Protein AF-A0A4Z0W6U5-F1 (afdb_monomer_lite)

Organism: NCBI:txid2759953

pLDDT: mean 70.27, std 16.31, range [37.66, 90.69]

Foldseek 3Di:
DVLVVLLVVLVVLLVVLVVQLVVLVVLLVVVPDDDDPPPDPPDDDDDDDDDDPPPPPSQPNVNSVVSNVVSVVSNVVSVVSNVVSVVVVVVVVVVVD

Structure (mmCIF, N/CA/C/O backbone):
dat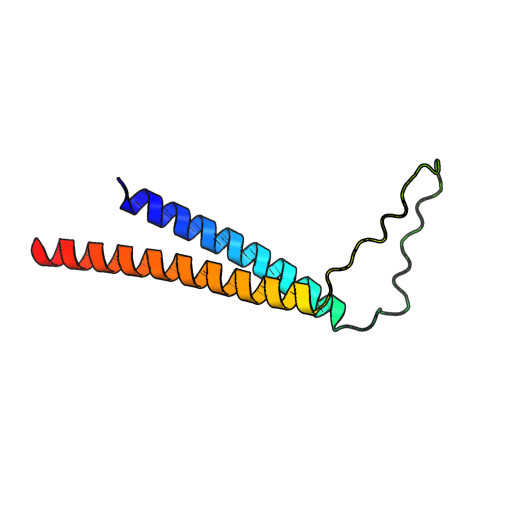a_AF-A0A4Z0W6U5-F1
#
_entry.id   AF-A0A4Z0W6U5-F1
#
loop_
_atom_site.group_PDB
_atom_site.id
_atom_site.type_symbol
_atom_site.label_atom_id
_atom_site.label_alt_id
_atom_site.label_comp_id
_atom_site.label_asym_id
_atom_site.label_entity_id
_atom_site.label_seq_id
_atom_site.pdbx_PDB_ins_code
_atom_site.Cartn_x
_atom_site.Cartn_y
_atom_site.Cartn_z
_atom_site.occupancy
_atom_site.B_iso_or_equiv
_atom_site.auth_seq_id
_atom_site.auth_comp_id
_atom_site.auth_asym_id
_atom_site.auth_atom_id
_atom_site.pdbx_PDB_model_num
ATOM 1 N N . MET A 1 1 ? 20.996 10.140 -10.023 1.00 52.47 1 MET A N 1
ATOM 2 C CA . MET A 1 1 ? 20.563 10.580 -8.675 1.00 52.47 1 MET A CA 1
ATOM 3 C C . MET A 1 1 ? 19.050 10.473 -8.419 1.00 52.47 1 MET A C 1
ATOM 5 O O . MET A 1 1 ? 18.683 10.408 -7.257 1.00 52.47 1 MET A O 1
ATOM 9 N N . ALA A 1 2 ? 18.165 10.401 -9.427 1.00 61.22 2 ALA A N 1
ATOM 10 C CA . ALA A 1 2 ? 16.708 10.331 -9.196 1.00 61.22 2 ALA A CA 1
ATOM 11 C C . ALA A 1 2 ? 16.188 8.960 -8.694 1.00 61.22 2 ALA A C 1
ATOM 13 O O . ALA A 1 2 ? 15.303 8.912 -7.847 1.00 61.22 2 ALA A O 1
ATOM 14 N N . ILE A 1 3 ? 16.770 7.845 -9.156 1.00 62.25 3 ILE A N 1
ATOM 15 C CA . ILE A 1 3 ? 16.293 6.480 -8.841 1.00 62.25 3 ILE A CA 1
ATOM 16 C C . ILE A 1 3 ? 16.516 6.122 -7.361 1.00 62.25 3 ILE A C 1
ATOM 18 O O . ILE A 1 3 ? 15.619 5.609 -6.700 1.00 62.25 3 ILE A O 1
ATOM 22 N N . THR A 1 4 ? 17.681 6.464 -6.802 1.00 70.12 4 THR A N 1
ATOM 23 C CA . THR A 1 4 ? 17.995 6.248 -5.376 1.00 70.12 4 THR A CA 1
ATOM 24 C C . THR A 1 4 ? 17.064 7.042 -4.454 1.00 70.12 4 THR A C 1
ATOM 26 O O . THR A 1 4 ? 16.680 6.560 -3.392 1.00 70.12 4 THR A O 1
ATOM 29 N N . SER A 1 5 ? 16.663 8.246 -4.876 1.00 72.62 5 SER A N 1
ATOM 30 C CA . SER A 1 5 ? 15.686 9.075 -4.165 1.00 72.62 5 SER A CA 1
ATOM 31 C C . SER A 1 5 ? 14.284 8.458 -4.215 1.00 72.62 5 SER A C 1
ATOM 33 O O . SER A 1 5 ? 13.656 8.328 -3.166 1.00 72.62 5 SER A O 1
ATOM 35 N N . ALA A 1 6 ? 13.822 8.011 -5.387 1.00 70.25 6 ALA A N 1
ATOM 36 C CA . ALA A 1 6 ? 12.516 7.370 -5.549 1.00 70.25 6 ALA A CA 1
ATOM 37 C C . ALA A 1 6 ? 12.400 6.054 -4.761 1.00 70.25 6 ALA A C 1
ATOM 39 O O . ALA A 1 6 ? 11.370 5.798 -4.143 1.00 70.25 6 ALA A O 1
ATOM 40 N N . LEU A 1 7 ? 13.471 5.255 -4.711 1.00 77.12 7 LEU A N 1
ATOM 41 C CA . LEU A 1 7 ? 13.520 4.023 -3.922 1.00 77.12 7 LEU A CA 1
ATOM 42 C C . LEU A 1 7 ? 13.409 4.307 -2.417 1.00 77.12 7 LEU A C 1
ATOM 44 O O . LEU A 1 7 ? 12.627 3.662 -1.724 1.00 77.12 7 LEU A O 1
ATOM 48 N N . ASN A 1 8 ? 14.147 5.300 -1.911 1.00 79.06 8 ASN A N 1
ATOM 49 C CA . ASN A 1 8 ? 14.100 5.670 -0.494 1.00 79.06 8 ASN A CA 1
ATOM 50 C C . ASN A 1 8 ? 12.719 6.229 -0.099 1.00 79.06 8 ASN A C 1
ATOM 52 O O . ASN A 1 8 ? 12.168 5.852 0.933 1.00 79.06 8 ASN A O 1
ATOM 56 N N . ILE A 1 9 ? 12.120 7.060 -0.959 1.00 79.88 9 ILE A N 1
ATOM 57 C CA . ILE A 1 9 ? 10.753 7.573 -0.781 1.00 79.88 9 ILE A CA 1
ATOM 58 C C . ILE A 1 9 ? 9.736 6.426 -0.811 1.00 79.88 9 ILE A C 1
ATOM 60 O O . ILE A 1 9 ? 8.843 6.386 0.032 1.00 79.88 9 ILE A O 1
ATOM 64 N N . GLY A 1 10 ? 9.895 5.463 -1.721 1.00 76.88 10 GLY A N 1
ATOM 65 C CA . GLY A 1 10 ? 9.031 4.288 -1.808 1.00 76.88 10 GLY A CA 1
ATOM 66 C C . GLY A 1 10 ? 9.079 3.434 -0.540 1.00 76.88 10 GLY A C 1
ATOM 67 O O . GLY A 1 10 ? 8.034 3.086 0.006 1.00 76.88 10 GLY A O 1
ATOM 68 N N . VAL A 1 11 ? 10.276 3.153 -0.015 1.00 84.50 11 VAL A N 1
ATOM 69 C CA . VAL A 1 11 ? 10.447 2.383 1.231 1.00 84.50 11 VAL A CA 1
ATOM 70 C C . VAL A 1 11 ? 9.845 3.122 2.431 1.00 84.50 11 VAL A C 1
ATOM 72 O O . VAL A 1 11 ? 9.099 2.523 3.207 1.00 84.50 11 VAL A O 1
ATOM 75 N N . GLN A 1 12 ? 10.092 4.428 2.561 1.00 84.81 12 GLN A N 1
ATOM 76 C CA . GLN A 1 12 ? 9.503 5.258 3.622 1.00 84.81 12 GLN A CA 1
ATOM 77 C C . GLN A 1 12 ? 7.974 5.353 3.503 1.00 84.81 12 GLN A C 1
ATOM 79 O O . GLN A 1 12 ? 7.260 5.324 4.511 1.00 84.81 12 GLN A O 1
ATOM 84 N N . GLY A 1 13 ? 7.461 5.425 2.274 1.00 81.00 13 GLY A N 1
ATOM 85 C CA . GLY A 1 13 ? 6.034 5.421 1.971 1.00 81.00 13 GLY A CA 1
ATOM 86 C C . GLY A 1 13 ? 5.364 4.103 2.352 1.00 81.00 13 GLY A C 1
ATOM 87 O O . GLY A 1 13 ? 4.297 4.118 2.964 1.00 81.00 13 GLY A O 1
ATOM 88 N N . ILE A 1 14 ? 6.016 2.967 2.082 1.00 84.44 14 ILE A N 1
ATOM 89 C CA . ILE A 1 14 ? 5.538 1.639 2.491 1.00 84.44 14 ILE A CA 1
ATOM 90 C C . ILE A 1 14 ? 5.512 1.522 4.017 1.00 84.44 14 ILE A C 1
ATOM 92 O O . ILE A 1 14 ? 4.487 1.138 4.573 1.00 84.44 14 ILE A O 1
ATOM 96 N N . GLN A 1 15 ? 6.589 1.907 4.709 1.00 85.94 15 GLN A N 1
ATOM 97 C CA . GLN A 1 15 ? 6.643 1.875 6.178 1.00 85.94 15 GLN A CA 1
ATOM 98 C C . GLN A 1 15 ? 5.547 2.740 6.812 1.00 85.94 15 GLN A C 1
ATOM 100 O O . GLN A 1 15 ? 4.825 2.294 7.703 1.00 85.94 15 GLN A O 1
ATOM 105 N N . SER A 1 16 ? 5.368 3.958 6.300 1.00 82.81 16 SER A N 1
ATOM 106 C CA . SER A 1 16 ? 4.321 4.872 6.761 1.00 82.81 16 SER A CA 1
ATOM 107 C C . SER A 1 16 ? 2.917 4.329 6.478 1.00 82.81 16 SER A C 1
ATOM 109 O O . SER A 1 16 ? 2.034 4.425 7.331 1.00 82.81 16 SER A O 1
ATOM 111 N N . GLY A 1 17 ? 2.707 3.731 5.302 1.00 78.00 17 GLY A N 1
ATOM 112 C CA . GLY A 1 17 ? 1.446 3.101 4.918 1.00 78.00 17 GLY A CA 1
ATOM 113 C C . GLY A 1 17 ? 1.094 1.902 5.795 1.00 78.00 17 GLY A C 1
ATOM 114 O O . GLY A 1 17 ? -0.046 1.797 6.237 1.00 78.00 17 GLY A O 1
ATOM 115 N N . MET A 1 18 ? 2.070 1.051 6.127 1.00 83.62 18 MET A N 1
ATOM 116 C CA . MET A 1 18 ? 1.873 -0.079 7.043 1.00 83.62 18 MET A CA 1
ATOM 117 C C . MET A 1 18 ? 1.476 0.385 8.449 1.00 83.62 18 MET A C 1
ATOM 119 O O . MET A 1 18 ? 0.530 -0.151 9.022 1.00 83.62 18 MET A O 1
ATOM 123 N N . ASN A 1 19 ? 2.124 1.427 8.978 1.00 84.69 19 ASN A N 1
ATOM 124 C CA . ASN A 1 19 ? 1.773 1.984 10.289 1.00 84.69 19 ASN A CA 1
ATOM 125 C C . ASN A 1 19 ? 0.336 2.530 10.319 1.00 84.69 19 ASN A C 1
ATOM 127 O O . ASN A 1 19 ? -0.404 2.289 11.272 1.00 84.69 19 ASN A O 1
ATOM 131 N N . ARG A 1 20 ? -0.087 3.226 9.255 1.00 80.25 20 ARG A N 1
ATOM 132 C CA . ARG A 1 20 ? -1.466 3.727 9.118 1.00 80.25 20 ARG A CA 1
ATOM 133 C C . ARG A 1 20 ? -2.471 2.588 8.970 1.00 80.25 20 ARG A C 1
ATOM 135 O O . ARG A 1 20 ? -3.501 2.598 9.636 1.00 80.25 20 ARG A O 1
ATOM 142 N N . LEU A 1 21 ? -2.150 1.580 8.158 1.00 82.56 21 LEU A N 1
ATOM 143 C CA . LEU A 1 21 ? -2.976 0.387 7.976 1.00 82.56 21 LEU A CA 1
ATOM 144 C C . LEU A 1 21 ? -3.222 -0.330 9.311 1.00 82.56 21 LEU A C 1
ATOM 146 O O . LEU A 1 21 ? -4.353 -0.716 9.595 1.00 82.56 21 LEU A O 1
ATOM 150 N N . GLN A 1 22 ? -2.186 -0.464 10.142 1.00 81.25 22 GLN A N 1
ATOM 151 C CA . GLN A 1 22 ? -2.280 -1.084 11.464 1.00 81.25 22 GLN A CA 1
ATOM 152 C C . GLN A 1 22 ? -3.159 -0.271 12.429 1.00 81.25 22 GLN A C 1
ATOM 154 O O . GLN A 1 22 ? -3.947 -0.854 13.180 1.00 81.25 22 GLN A O 1
ATOM 159 N N . GLY A 1 23 ? -3.059 1.062 12.388 1.00 81.44 23 GLY A N 1
ATOM 160 C CA . GLY A 1 23 ? -3.931 1.964 13.145 1.00 81.44 23 GLY A CA 1
ATOM 161 C C . GLY A 1 23 ? -5.402 1.779 12.768 1.00 81.44 23 GLY A C 1
ATOM 162 O O . GLY A 1 23 ? -6.218 1.441 13.622 1.00 81.44 23 GLY A O 1
ATOM 163 N N . HIS A 1 24 ? -5.717 1.865 11.472 1.00 77.31 24 HIS A N 1
ATOM 164 C CA . HIS A 1 24 ? -7.083 1.693 10.970 1.00 77.31 24 HIS A CA 1
ATOM 165 C C . HIS A 1 24 ? -7.641 0.289 11.228 1.00 77.31 24 HIS A C 1
ATOM 167 O O . HIS A 1 24 ? -8.794 0.153 11.626 1.00 77.31 24 HIS A O 1
ATOM 173 N N . ALA A 1 25 ? -6.829 -0.762 11.079 1.00 75.06 25 ALA A N 1
ATOM 174 C CA . ALA A 1 25 ? -7.241 -2.127 11.403 1.00 75.06 25 ALA A CA 1
ATOM 175 C C . ALA A 1 25 ? -7.597 -2.286 12.891 1.00 75.06 25 ALA A C 1
ATOM 177 O O . ALA A 1 25 ? -8.580 -2.947 13.226 1.00 75.06 25 ALA A O 1
ATOM 178 N N . SER A 1 26 ? -6.830 -1.646 13.779 1.00 78.50 26 SER A N 1
ATOM 179 C CA . SER A 1 26 ? -7.091 -1.654 15.223 1.00 78.50 26 SER A CA 1
ATOM 180 C C . SER A 1 26 ? -8.363 -0.882 15.572 1.00 78.50 26 SER A C 1
ATOM 182 O O . SER A 1 26 ? -9.146 -1.336 16.406 1.00 78.50 26 SER A O 1
ATOM 184 N N . ASP A 1 27 ? -8.596 0.254 14.915 1.00 79.75 27 ASP A N 1
ATOM 185 C CA . ASP A 1 27 ? -9.813 1.046 15.086 1.00 79.75 27 ASP A CA 1
ATOM 186 C C . ASP A 1 27 ? -11.046 0.288 14.582 1.00 79.75 27 ASP A C 1
ATOM 188 O O . ASP A 1 27 ? -12.041 0.207 15.296 1.00 79.75 27 ASP A O 1
ATOM 192 N N . ILE A 1 28 ? -10.969 -0.352 13.409 1.00 74.69 28 ILE A N 1
ATOM 193 C CA . ILE A 1 28 ? -12.044 -1.200 12.868 1.00 74.69 28 ILE A CA 1
ATOM 194 C C . ILE A 1 28 ? -12.343 -2.360 13.821 1.00 74.69 28 ILE A C 1
ATOM 196 O O . ILE A 1 28 ? -13.506 -2.599 14.137 1.00 74.69 28 ILE A O 1
ATOM 200 N N . ALA A 1 29 ? -11.314 -3.053 14.324 1.00 76.88 29 ALA A N 1
ATOM 201 C CA . ALA A 1 29 ? -11.495 -4.151 15.270 1.00 76.88 29 ALA A CA 1
ATOM 202 C C . ALA A 1 29 ? -12.190 -3.680 16.558 1.00 76.88 29 ALA A C 1
ATOM 204 O O . ALA A 1 29 ? -13.143 -4.311 17.003 1.00 76.88 29 ALA A O 1
ATOM 205 N N . ARG A 1 30 ? -11.772 -2.535 17.114 1.00 74.12 30 ARG A N 1
ATOM 206 C CA . ARG A 1 30 ? -12.370 -1.938 18.323 1.00 74.12 30 ARG A CA 1
ATOM 207 C C . ARG A 1 30 ? -13.795 -1.432 18.116 1.00 74.12 30 ARG A C 1
ATOM 209 O O . ARG A 1 30 ? -14.561 -1.404 19.072 1.00 74.12 30 ARG A O 1
ATOM 216 N N . LEU A 1 31 ? -14.128 -0.985 16.907 1.00 70.94 31 LEU A N 1
ATOM 217 C CA . LEU A 1 31 ? -15.474 -0.539 16.542 1.00 70.94 31 LEU A CA 1
ATOM 218 C C . LEU A 1 31 ? -16.419 -1.718 16.261 1.00 70.94 31 LEU A C 1
ATOM 220 O O . LEU A 1 31 ? -17.625 -1.560 16.415 1.00 70.94 31 LEU A O 1
ATOM 224 N N . ASN A 1 32 ? -15.888 -2.880 15.864 1.00 66.56 32 ASN A N 1
ATOM 225 C CA . ASN A 1 32 ? -16.667 -4.094 15.593 1.00 66.56 32 ASN A CA 1
ATOM 226 C C . ASN A 1 32 ? -16.860 -4.980 16.842 1.00 66.56 32 ASN A C 1
ATOM 228 O O . ASN A 1 32 ? -17.793 -5.773 16.901 1.00 66.56 32 ASN A O 1
ATOM 232 N N . THR A 1 33 ? -16.011 -4.841 17.864 1.00 61.72 33 THR A N 1
ATOM 233 C CA . THR A 1 33 ? -16.242 -5.454 19.180 1.00 61.72 33 THR A CA 1
ATOM 234 C C . THR A 1 33 ? -17.187 -4.586 20.011 1.00 61.72 33 THR A C 1
ATOM 236 O O . THR A 1 33 ? -16.901 -3.403 20.206 1.00 61.72 33 THR A O 1
ATOM 239 N N . GLU A 1 34 ? -18.274 -5.157 20.542 1.00 52.59 34 GLU A N 1
ATOM 240 C CA . GLU A 1 34 ? -19.126 -4.488 21.538 1.00 52.59 34 GLU A CA 1
ATOM 241 C C . GLU A 1 34 ? -18.274 -3.892 22.678 1.00 52.59 34 GLU A C 1
ATOM 243 O O . GLU A 1 34 ? -17.266 -4.495 23.072 1.00 52.59 34 GLU A O 1
ATOM 248 N N . PRO A 1 35 ? -18.647 -2.726 23.246 1.00 49.94 35 PRO A N 1
ATOM 249 C CA . PRO A 1 35 ? -18.021 -2.232 24.462 1.00 49.94 35 PRO A CA 1
ATOM 250 C C . PRO A 1 35 ? -18.152 -3.310 25.536 1.00 49.94 35 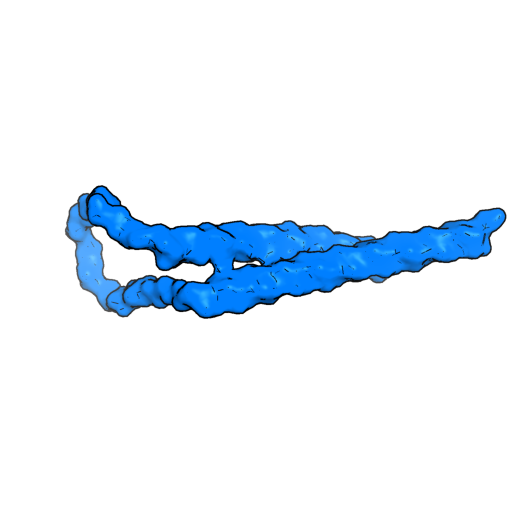PRO A C 1
ATOM 252 O O . PRO A 1 35 ? -19.256 -3.617 25.981 1.00 49.94 35 PRO A O 1
ATOM 255 N N . ARG A 1 36 ? -17.033 -3.908 25.950 1.00 46.53 36 ARG A N 1
ATOM 256 C CA . ARG A 1 36 ? -17.022 -4.838 27.077 1.00 46.53 36 ARG A CA 1
ATOM 257 C C . ARG A 1 36 ? -17.583 -4.090 28.297 1.00 46.53 36 ARG A C 1
ATOM 259 O O . ARG A 1 36 ? -16.974 -3.094 28.695 1.00 46.53 36 ARG A O 1
ATOM 266 N N . PRO A 1 37 ? -18.697 -4.525 28.912 1.00 41.88 37 PRO A N 1
ATOM 267 C CA . PRO A 1 37 ? -19.121 -3.958 30.183 1.00 41.88 37 PRO A CA 1
ATOM 268 C C . PRO A 1 37 ? -18.041 -4.326 31.209 1.00 41.88 37 PRO A C 1
ATOM 270 O O . PRO A 1 37 ? -17.840 -5.508 31.485 1.00 41.88 37 PRO A O 1
ATOM 273 N N . GLY A 1 38 ? -17.280 -3.341 31.696 1.00 48.53 38 GLY A N 1
ATOM 274 C CA . GLY A 1 38 ? -16.297 -3.547 32.769 1.00 48.53 38 GLY A CA 1
ATOM 275 C C . GLY A 1 38 ? -14.883 -2.993 32.561 1.00 48.53 38 GLY A C 1
ATOM 276 O O . GLY A 1 38 ? -14.052 -3.181 33.441 1.00 48.53 38 GLY A O 1
ATOM 277 N N . THR A 1 39 ? -14.565 -2.298 31.463 1.00 50.53 39 THR A N 1
ATOM 278 C CA . THR A 1 39 ? -13.400 -1.386 31.473 1.00 50.53 39 THR A CA 1
ATOM 279 C C . THR A 1 39 ? -13.862 -0.008 31.920 1.00 50.53 39 THR A C 1
ATOM 281 O O . THR A 1 39 ? -14.072 0.887 31.101 1.00 50.53 39 THR A O 1
ATOM 284 N N . GLU A 1 40 ? -14.074 0.128 33.226 1.00 39.94 40 GLU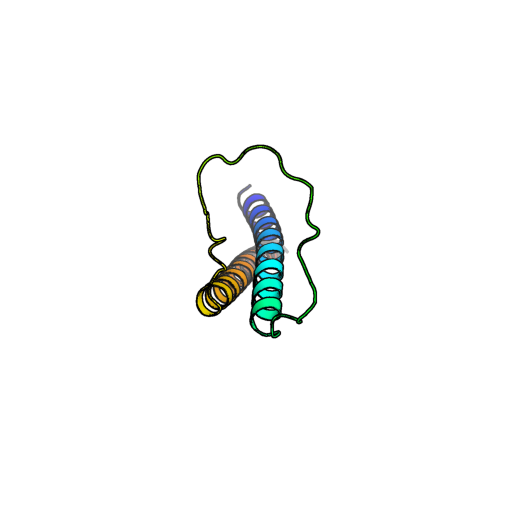 A N 1
ATOM 285 C CA . GLU A 1 40 ? -14.130 1.430 33.882 1.00 39.94 40 GLU A CA 1
ATOM 286 C C . GLU A 1 40 ? -12.798 2.161 33.624 1.00 39.94 40 GLU A C 1
ATOM 288 O O . GLU A 1 40 ? -11.727 1.548 33.726 1.00 39.94 40 GLU A O 1
ATOM 293 N N . PRO A 1 41 ? -12.818 3.449 33.249 1.00 49.19 41 PRO A N 1
ATOM 294 C CA . PRO A 1 41 ? -11.627 4.280 33.315 1.00 49.19 41 PRO A CA 1
ATOM 295 C C . PRO A 1 41 ? -11.158 4.290 34.770 1.00 49.19 41 PRO A C 1
ATOM 297 O O . PRO A 1 41 ? -11.945 4.593 35.661 1.00 49.19 41 PRO A O 1
ATOM 300 N N . VAL A 1 42 ? -9.892 3.957 35.017 1.00 44.69 42 VAL A N 1
ATOM 301 C CA . VAL A 1 42 ? -9.277 4.156 36.332 1.00 44.69 42 VAL A CA 1
ATOM 302 C C . VAL A 1 42 ? -9.410 5.640 36.678 1.00 44.69 42 VAL A C 1
ATOM 304 O O . VAL A 1 42 ? -8.783 6.492 36.048 1.00 44.69 42 VAL A O 1
ATOM 307 N N . GLU A 1 43 ? -10.280 5.933 37.640 1.00 40.97 43 GLU A N 1
ATOM 308 C CA . GLU A 1 43 ? -10.515 7.258 38.196 1.00 40.97 43 GLU A CA 1
ATOM 309 C C . GLU A 1 43 ? -9.238 7.716 38.912 1.00 40.97 43 GLU A C 1
ATOM 311 O O . GLU A 1 43 ? -8.880 7.227 39.984 1.00 40.97 43 GLU A O 1
ATOM 316 N N . VAL A 1 44 ? -8.501 8.625 38.277 1.00 42.97 44 VAL A N 1
ATOM 317 C CA . VAL A 1 44 ? -7.424 9.377 38.924 1.00 42.97 44 VAL A CA 1
ATOM 318 C C . VAL A 1 44 ? -8.086 10.556 39.663 1.00 42.97 44 VAL A C 1
ATOM 320 O O . VAL A 1 44 ? -8.882 11.257 39.033 1.00 42.97 44 VAL A O 1
ATOM 323 N N . PRO A 1 45 ? -7.816 10.789 40.966 1.00 43.31 45 PRO A N 1
ATOM 324 C CA . PRO A 1 45 ? -8.530 11.792 41.764 1.00 43.31 45 PRO A CA 1
ATOM 325 C C . PRO A 1 45 ? -8.389 13.238 41.241 1.00 43.31 45 PRO A C 1
ATOM 327 O O . PRO A 1 45 ? -7.452 13.549 40.504 1.00 43.31 45 PRO A O 1
ATOM 330 N N . PRO A 1 46 ? -9.302 14.147 41.638 1.00 50.28 46 PRO A N 1
ATOM 331 C CA . PRO A 1 46 ? -9.683 15.318 40.857 1.00 50.28 46 PRO A CA 1
ATOM 332 C C . PRO A 1 46 ? -8.809 16.543 41.142 1.00 50.28 46 PRO A C 1
ATOM 334 O O . PRO A 1 46 ? -8.695 16.981 42.286 1.00 50.28 46 PRO A O 1
ATOM 337 N N . GLN A 1 47 ? -8.293 17.183 40.091 1.00 45.16 47 GLN A N 1
ATOM 338 C CA . GLN A 1 47 ? -7.798 18.557 40.167 1.00 45.16 47 GLN A CA 1
ATOM 339 C C . GLN A 1 47 ? -8.190 19.359 38.922 1.00 45.16 47 GLN A C 1
ATOM 341 O O . GLN A 1 47 ? -7.726 19.109 37.817 1.00 45.16 47 GLN A O 1
ATOM 346 N N . ALA A 1 48 ? -9.043 20.351 39.194 1.00 39.00 48 ALA A N 1
ATOM 347 C CA . ALA A 1 48 ? -9.357 21.541 38.411 1.00 39.00 48 ALA A CA 1
ATOM 348 C C . ALA A 1 48 ? -9.986 21.331 37.021 1.00 39.00 48 ALA A C 1
ATOM 350 O O . ALA A 1 48 ? -9.325 21.190 35.997 1.00 39.00 48 ALA A O 1
ATOM 351 N N . ALA A 1 49 ? -11.313 21.448 36.996 1.00 52.59 49 ALA A N 1
ATOM 352 C CA . ALA A 1 49 ? -12.088 21.723 35.800 1.00 52.59 49 ALA A CA 1
ATOM 353 C C . ALA A 1 49 ? -11.590 22.993 35.091 1.00 52.59 49 ALA A C 1
ATOM 355 O O . ALA A 1 49 ? -11.639 24.071 35.680 1.00 52.59 49 ALA A O 1
ATOM 356 N N . GLN A 1 50 ? -11.210 22.875 33.815 1.00 37.84 50 GLN A N 1
ATOM 357 C CA . GLN A 1 50 ? -11.262 23.971 32.847 1.00 37.84 50 GLN A CA 1
ATOM 358 C C . GLN A 1 50 ? -11.350 23.438 31.405 1.00 37.84 50 GLN A C 1
ATOM 360 O O . GLN A 1 50 ? -10.413 22.863 30.868 1.00 37.84 50 GLN A O 1
ATOM 365 N N . ALA A 1 51 ? -12.517 23.705 30.812 1.00 39.81 51 ALA A N 1
ATOM 366 C CA . ALA A 1 51 ? -12.775 23.975 29.398 1.00 39.81 51 ALA A CA 1
ATOM 367 C C . ALA A 1 51 ? -12.447 22.897 28.346 1.00 39.81 51 ALA A C 1
ATOM 369 O O . ALA A 1 51 ? -11.336 22.783 27.841 1.00 39.81 51 ALA A O 1
ATOM 370 N N . GLY A 1 52 ? -13.520 22.253 27.880 1.00 37.66 52 GLY A N 1
ATOM 371 C CA . GLY A 1 52 ? -13.574 21.575 26.591 1.00 37.66 52 GLY A CA 1
ATOM 372 C C . GLY A 1 52 ? -13.913 20.106 26.741 1.00 37.66 52 GLY A C 1
ATOM 373 O O . GLY A 1 52 ? -13.024 19.263 26.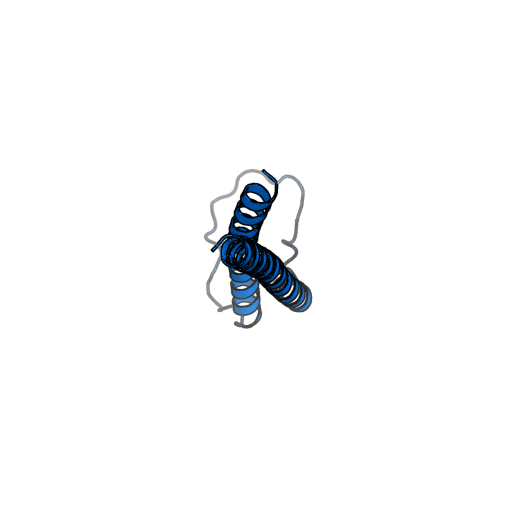769 1.00 37.66 52 GLY A O 1
ATOM 374 N N . ALA A 1 53 ? -15.207 19.788 26.772 1.00 44.72 53 ALA A N 1
ATOM 375 C CA . ALA A 1 53 ? -15.675 18.456 26.419 1.00 44.72 53 ALA A CA 1
ATOM 376 C C . ALA A 1 53 ? -15.354 18.219 24.933 1.00 44.72 53 ALA A C 1
ATOM 378 O O . ALA A 1 53 ? -16.211 18.339 24.064 1.00 44.72 53 ALA A O 1
ATOM 379 N N . GLN A 1 54 ? -14.091 17.931 24.626 1.00 42.84 54 GLN A N 1
ATOM 380 C CA . GLN A 1 54 ? -13.736 17.254 23.397 1.00 42.84 54 GLN A CA 1
ATOM 381 C C . GLN A 1 54 ? -14.200 15.823 23.608 1.00 42.84 54 GLN A C 1
ATOM 383 O O . GLN A 1 54 ? -13.467 14.986 24.128 1.00 42.84 54 GLN A O 1
ATOM 388 N N . THR A 1 55 ? -15.462 15.552 23.271 1.00 47.22 55 THR A N 1
ATOM 389 C CA . THR A 1 55 ? -15.868 14.191 22.940 1.00 47.22 55 THR A CA 1
ATOM 390 C C . THR A 1 55 ? -14.808 13.707 21.954 1.00 47.22 55 THR A C 1
ATOM 392 O O . THR A 1 55 ? -14.675 14.338 20.902 1.00 47.22 55 THR A O 1
ATOM 395 N N . PRO A 1 56 ? -13.975 12.702 22.283 1.00 51.81 56 PRO A N 1
ATOM 396 C CA . PRO A 1 56 ? -13.032 12.192 21.310 1.00 51.81 56 PRO A CA 1
ATOM 397 C C . PRO A 1 56 ? -13.898 11.736 20.145 1.00 51.81 56 PRO A C 1
ATOM 399 O O . PRO A 1 56 ? -14.719 10.831 20.308 1.00 51.81 56 PRO A O 1
ATOM 402 N N . VAL A 1 57 ? -13.806 12.445 19.018 1.00 53.72 57 VAL A N 1
ATOM 403 C CA . VAL A 1 57 ? -14.496 12.088 17.784 1.00 53.72 57 VAL A CA 1
ATOM 404 C C . VAL A 1 57 ? -13.909 10.743 17.406 1.00 53.72 57 VAL A C 1
ATOM 406 O O . VAL A 1 57 ? -12.840 10.657 16.806 1.00 53.72 57 VAL A O 1
ATOM 409 N N . ARG A 1 58 ? -14.553 9.673 17.878 1.00 58.31 58 ARG A N 1
ATOM 410 C CA . ARG A 1 58 ? -14.226 8.320 17.466 1.00 58.31 58 ARG A CA 1
ATOM 411 C C . ARG A 1 58 ? -14.431 8.323 15.955 1.00 58.31 58 ARG A C 1
ATOM 413 O O . ARG A 1 58 ? -15.534 8.676 15.529 1.00 58.31 58 ARG A O 1
ATOM 420 N N . PRO A 1 59 ? -13.398 8.024 15.149 1.00 62.22 59 PRO A N 1
ATOM 421 C CA . PRO A 1 59 ? -13.581 7.954 13.710 1.00 62.22 59 PRO A CA 1
ATOM 422 C C . PRO A 1 59 ? -14.717 6.969 13.442 1.00 62.22 59 PRO A C 1
ATOM 424 O O . PRO A 1 59 ? -14.776 5.904 14.065 1.00 62.22 59 PRO A O 1
ATOM 427 N N . SER A 1 60 ? -15.660 7.350 12.580 1.00 74.62 60 SER A N 1
ATOM 428 C CA . SER A 1 60 ? -16.728 6.434 12.200 1.00 74.62 60 SER A CA 1
ATOM 429 C C . SER A 1 60 ? -16.117 5.212 11.505 1.00 74.62 60 SER A C 1
ATOM 431 O O . SER A 1 60 ? -15.001 5.272 10.972 1.00 74.62 60 SER A O 1
ATOM 433 N N . LEU A 1 61 ? -16.822 4.081 11.530 1.00 74.38 61 LEU A N 1
ATOM 434 C CA . LEU A 1 61 ? -16.338 2.850 10.903 1.00 74.38 61 LEU A CA 1
ATOM 435 C C . LEU A 1 61 ? -16.036 3.073 9.414 1.00 74.38 61 LEU A C 1
ATOM 437 O O . LEU A 1 61 ? -15.017 2.602 8.912 1.00 74.38 61 LEU A O 1
ATOM 441 N N . GLU A 1 62 ? -16.876 3.861 8.744 1.00 80.19 62 GLU A N 1
ATOM 442 C CA . GLU A 1 62 ? -16.720 4.262 7.348 1.00 80.19 62 GLU A CA 1
ATOM 443 C C . GLU A 1 62 ? -15.426 5.056 7.149 1.00 80.19 62 GLU A C 1
ATOM 445 O O . GLU A 1 62 ? -14.647 4.738 6.253 1.00 80.19 62 GLU A O 1
ATOM 450 N N . GLN A 1 63 ? -15.146 6.033 8.019 1.00 76.81 63 GLN A N 1
ATOM 451 C CA . GLN A 1 63 ? -13.915 6.824 7.960 1.00 76.81 63 GLN A CA 1
ATOM 452 C C . GLN A 1 63 ? -12.669 5.940 8.128 1.00 76.81 63 GLN A C 1
ATOM 454 O O . GLN A 1 63 ? -11.676 6.131 7.425 1.00 76.81 63 GLN A O 1
ATOM 459 N N . SER A 1 64 ? -12.717 4.956 9.032 1.00 73.12 64 SER A N 1
ATOM 460 C CA . SER A 1 64 ? -11.595 4.036 9.249 1.00 73.12 64 SER A CA 1
ATOM 461 C C . SER A 1 64 ? -11.404 3.059 8.081 1.00 73.12 64 SER A C 1
ATOM 463 O O . SER A 1 64 ? -10.272 2.810 7.666 1.00 73.12 64 SER A O 1
ATOM 465 N N . MET A 1 65 ? -12.491 2.562 7.479 1.00 78.44 65 MET A N 1
ATOM 466 C CA . MET A 1 65 ? -12.431 1.728 6.271 1.00 78.44 65 MET A CA 1
ATOM 467 C C . MET A 1 65 ? -11.884 2.493 5.062 1.00 78.44 65 MET A C 1
ATOM 469 O O . MET A 1 65 ? -11.041 1.966 4.337 1.00 78.44 65 MET A O 1
ATOM 473 N N . VAL A 1 66 ? -12.313 3.741 4.854 1.00 86.25 66 VAL A N 1
ATOM 474 C CA . VAL A 1 66 ? -11.769 4.597 3.788 1.00 86.25 66 VAL A CA 1
ATOM 475 C C . VAL A 1 66 ? -10.278 4.845 4.020 1.00 86.25 66 VAL A C 1
ATOM 477 O O . VAL A 1 66 ? -9.482 4.616 3.111 1.00 86.25 66 VAL A O 1
ATOM 480 N N . GLY A 1 67 ? -9.875 5.184 5.250 1.00 83.69 67 GLY A N 1
ATOM 481 C CA . GLY A 1 67 ? -8.459 5.324 5.608 1.00 83.69 67 GLY A CA 1
ATOM 482 C C . GLY A 1 67 ? -7.647 4.044 5.368 1.00 83.69 67 GLY A C 1
ATOM 483 O O . GLY A 1 67 ? -6.510 4.095 4.895 1.00 83.69 67 GLY A O 1
ATOM 484 N N . GLN A 1 68 ? -8.242 2.871 5.604 1.00 83.31 68 GLN A N 1
ATOM 485 C CA . GLN A 1 68 ? -7.623 1.581 5.296 1.00 83.31 68 GLN A CA 1
ATOM 486 C C . GLN A 1 68 ? -7.409 1.380 3.783 1.00 83.31 68 GLN A C 1
ATOM 488 O O . GLN A 1 68 ? -6.342 0.917 3.367 1.00 83.31 68 GLN A O 1
ATOM 493 N N . ILE A 1 69 ? -8.397 1.734 2.954 1.00 85.50 69 ILE A N 1
ATOM 494 C CA . ILE A 1 69 ? -8.311 1.646 1.485 1.00 85.50 69 ILE A CA 1
ATOM 495 C C . ILE A 1 69 ? -7.244 2.607 0.953 1.00 85.50 69 ILE A C 1
ATOM 497 O O . ILE A 1 69 ? -6.416 2.213 0.129 1.00 85.50 69 ILE A O 1
ATOM 501 N N . GLU A 1 70 ? -7.209 3.838 1.458 1.00 88.25 70 GLU A N 1
ATOM 502 C CA . GLU A 1 70 ? -6.186 4.822 1.101 1.00 88.25 70 GLU A CA 1
ATOM 503 C C . GLU A 1 70 ? -4.782 4.334 1.470 1.00 88.25 70 GLU A C 1
ATOM 505 O O . GLU A 1 70 ? -3.867 4.388 0.645 1.00 88.25 70 GLU A O 1
ATOM 510 N N . ALA A 1 71 ? -4.610 3.786 2.678 1.00 79.25 71 ALA A N 1
ATOM 511 C CA . ALA A 1 71 ? -3.340 3.214 3.115 1.00 79.25 71 ALA A CA 1
ATOM 512 C C . ALA A 1 71 ? -2.896 2.053 2.209 1.00 79.25 71 ALA A C 1
ATOM 514 O O . ALA A 1 71 ? -1.726 1.980 1.825 1.00 79.25 71 ALA A O 1
ATOM 515 N N . LYS A 1 72 ? -3.826 1.180 1.802 1.00 84.81 72 LYS A N 1
ATOM 516 C CA . LYS A 1 72 ? -3.558 0.102 0.840 1.00 84.81 72 LYS A CA 1
ATOM 517 C C . LYS A 1 72 ? -3.096 0.653 -0.511 1.00 84.81 72 LYS A C 1
ATOM 519 O O . LYS A 1 72 ? -2.080 0.194 -1.032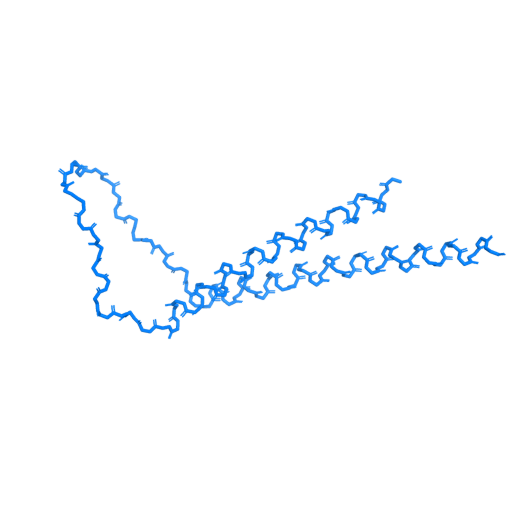 1.00 84.81 72 LYS A O 1
ATOM 524 N N . HIS A 1 73 ? -3.801 1.637 -1.069 1.00 90.69 73 HIS A N 1
ATOM 525 C CA . HIS A 1 73 ? -3.434 2.249 -2.351 1.00 90.69 73 HIS A CA 1
ATOM 526 C C . HIS A 1 73 ? -2.083 2.968 -2.288 1.00 90.69 73 HIS A C 1
ATOM 528 O O . HIS A 1 73 ? -1.304 2.895 -3.241 1.00 90.69 73 HIS A O 1
ATOM 534 N N . LEU A 1 74 ? -1.762 3.607 -1.161 1.00 85.69 74 LEU A N 1
ATOM 535 C CA . LEU A 1 74 ? -0.464 4.239 -0.940 1.00 85.69 74 LEU A CA 1
ATOM 536 C C . LEU A 1 74 ? 0.671 3.210 -0.985 1.00 85.69 74 LEU A C 1
ATOM 538 O O . LEU A 1 74 ? 1.669 3.418 -1.675 1.00 85.69 74 LEU A O 1
ATOM 542 N N . VAL A 1 75 ? 0.523 2.083 -0.285 1.00 86.38 75 VAL A N 1
ATOM 543 C CA . VAL A 1 75 ? 1.519 1.000 -0.310 1.00 86.38 75 VAL A CA 1
ATOM 544 C C . VAL A 1 75 ? 1.659 0.427 -1.721 1.00 86.38 75 VAL A C 1
ATOM 546 O O . VAL A 1 75 ? 2.779 0.285 -2.207 1.00 86.38 75 VAL A O 1
ATOM 549 N N . GLN A 1 76 ? 0.545 0.163 -2.410 1.00 86.69 76 GLN A N 1
ATOM 550 C CA . GLN A 1 76 ? 0.553 -0.364 -3.780 1.00 86.69 76 GLN A CA 1
ATOM 551 C C . GLN A 1 76 ? 1.242 0.582 -4.771 1.00 86.69 76 GLN A C 1
ATOM 553 O O . GLN A 1 76 ? 2.042 0.138 -5.591 1.00 86.69 76 GLN A O 1
ATOM 558 N N . SER A 1 77 ? 0.985 1.887 -4.672 1.00 84.62 77 SER A N 1
ATOM 559 C CA . SER A 1 77 ? 1.590 2.892 -5.557 1.00 84.62 77 SER A CA 1
ATOM 560 C C . SER A 1 77 ? 3.103 3.008 -5.337 1.00 84.62 77 SER A C 1
ATOM 562 O O . SER A 1 77 ? 3.878 3.091 -6.294 1.00 84.62 77 SER A O 1
ATOM 564 N N . ASN A 1 78 ? 3.544 2.948 -4.076 1.00 78.94 78 ASN A N 1
ATOM 565 C CA . ASN A 1 78 ? 4.967 2.929 -3.742 1.00 78.94 78 ASN A CA 1
ATOM 566 C C . ASN A 1 78 ? 5.642 1.641 -4.231 1.00 78.94 78 ASN A C 1
ATOM 568 O O . ASN A 1 78 ? 6.702 1.711 -4.847 1.00 78.94 78 ASN A O 1
ATOM 572 N N . ALA A 1 79 ? 5.007 0.481 -4.040 1.00 85.19 79 ALA A N 1
ATOM 573 C CA . ALA A 1 79 ? 5.507 -0.793 -4.553 1.00 85.19 79 ALA A CA 1
ATOM 574 C C . ALA A 1 79 ? 5.655 -0.773 -6.084 1.00 85.19 79 ALA A C 1
ATOM 576 O O . ALA A 1 79 ? 6.697 -1.168 -6.602 1.00 85.19 79 ALA A O 1
ATOM 577 N N . ARG A 1 80 ? 4.669 -0.221 -6.805 1.00 87.62 80 ARG A N 1
ATOM 578 C CA . ARG A 1 80 ? 4.726 -0.075 -8.266 1.00 87.62 80 ARG A CA 1
ATOM 579 C C . ARG A 1 80 ? 5.872 0.828 -8.727 1.00 87.62 80 ARG A C 1
ATOM 581 O O . ARG A 1 80 ? 6.503 0.551 -9.740 1.00 87.62 80 ARG A O 1
ATOM 588 N N . THR A 1 81 ? 6.169 1.894 -7.985 1.00 87.50 81 THR A N 1
ATOM 589 C CA . THR A 1 81 ? 7.306 2.782 -8.293 1.00 87.50 81 THR A CA 1
ATOM 590 C C . THR A 1 81 ? 8.641 2.048 -8.152 1.00 87.50 81 THR A C 1
ATOM 592 O O . THR A 1 81 ? 9.536 2.224 -8.977 1.00 87.50 81 THR A O 1
ATOM 595 N N . ILE A 1 82 ? 8.765 1.196 -7.131 1.00 86.06 82 ILE A N 1
ATOM 596 C CA . ILE A 1 82 ? 9.956 0.369 -6.907 1.00 86.06 82 ILE A CA 1
ATOM 597 C C . ILE A 1 82 ? 10.104 -0.685 -8.012 1.00 86.06 82 ILE A C 1
ATOM 599 O O . ILE A 1 82 ? 11.205 -0.876 -8.518 1.00 86.06 82 ILE A O 1
ATOM 603 N N . GLU A 1 83 ? 9.007 -1.325 -8.417 1.00 88.25 83 GLU A N 1
ATOM 604 C CA . GLU A 1 83 ? 8.979 -2.292 -9.523 1.00 88.25 83 GLU A CA 1
ATOM 605 C C . GLU A 1 83 ? 9.473 -1.653 -10.829 1.00 88.25 83 GLU A C 1
ATOM 607 O O . GLU A 1 83 ? 10.437 -2.124 -11.421 1.00 88.25 83 GLU A O 1
ATOM 612 N N . VAL A 1 84 ? 8.914 -0.502 -11.216 1.00 89.25 84 VAL A N 1
ATOM 613 C CA . VAL A 1 84 ? 9.343 0.234 -12.420 1.00 89.25 84 VAL A CA 1
ATOM 614 C C . VAL A 1 84 ? 10.814 0.667 -12.332 1.00 89.25 84 VAL A C 1
ATOM 616 O O . VAL A 1 84 ? 11.548 0.618 -13.322 1.00 89.25 84 VAL A O 1
ATOM 619 N N . ALA A 1 85 ? 11.286 1.072 -11.151 1.00 83.25 85 ALA A N 1
ATOM 620 C CA . ALA A 1 85 ? 12.697 1.385 -10.935 1.00 83.25 85 ALA A CA 1
ATOM 621 C C . ALA A 1 85 ? 13.600 0.145 -11.095 1.00 83.25 85 ALA A C 1
ATOM 623 O O . ALA A 1 85 ? 14.686 0.252 -11.660 1.00 83.25 85 ALA A O 1
ATOM 624 N N . SER A 1 86 ? 13.151 -1.028 -10.642 1.00 84.06 86 SER A N 1
ATOM 625 C CA . SER A 1 86 ? 13.854 -2.300 -10.836 1.00 84.06 86 SER A CA 1
ATOM 626 C C . SER A 1 86 ? 13.886 -2.717 -12.308 1.00 84.06 86 SER A C 1
ATOM 628 O O . SER A 1 86 ? 14.950 -3.053 -12.821 1.00 84.06 86 SER A O 1
ATOM 630 N N . ASP A 1 87 ? 12.758 -2.627 -13.011 1.00 88.00 87 ASP A N 1
ATOM 631 C CA . ASP A 1 87 ? 12.654 -2.990 -14.428 1.00 88.00 87 ASP A CA 1
ATOM 632 C C . ASP A 1 87 ? 13.505 -2.071 -15.313 1.00 88.00 87 ASP A C 1
ATOM 634 O O . ASP A 1 87 ? 14.235 -2.527 -16.194 1.00 88.00 87 ASP A O 1
ATOM 638 N N . THR A 1 88 ? 13.488 -0.761 -15.052 1.00 86.88 88 THR A N 1
ATOM 639 C CA . THR A 1 88 ? 14.363 0.185 -15.767 1.00 86.88 88 THR A CA 1
ATOM 640 C C . THR A 1 88 ? 15.846 -0.089 -15.497 1.00 86.88 88 THR A C 1
ATOM 642 O O . THR A 1 88 ? 16.650 -0.034 -16.422 1.00 86.88 88 THR A O 1
ATOM 645 N N . MET A 1 89 ? 16.230 -0.461 -14.272 1.00 81.69 89 MET A N 1
ATOM 646 C CA . MET A 1 89 ? 17.602 -0.897 -13.977 1.00 81.69 89 MET A CA 1
ATOM 647 C C . MET A 1 89 ? 17.962 -2.200 -14.701 1.00 81.69 89 MET A C 1
ATOM 649 O O . MET A 1 89 ? 19.053 -2.292 -15.258 1.00 81.69 89 MET A O 1
ATOM 653 N N . GLY A 1 90 ? 17.054 -3.179 -14.738 1.00 86.25 90 GLY A N 1
ATOM 654 C CA . GLY A 1 90 ? 17.244 -4.439 -15.460 1.00 86.25 90 GLY A CA 1
ATOM 655 C C . GLY A 1 90 ? 17.457 -4.220 -16.956 1.00 86.25 90 GLY A C 1
ATOM 656 O O . GLY A 1 90 ? 18.447 -4.683 -17.512 1.00 86.25 90 GLY A O 1
ATOM 657 N N . THR A 1 91 ? 16.589 -3.430 -17.590 1.00 85.75 91 THR A N 1
ATOM 658 C CA . THR A 1 91 ? 16.706 -3.093 -19.021 1.00 85.75 91 THR A CA 1
ATOM 659 C C . THR A 1 91 ? 17.971 -2.288 -19.344 1.00 85.75 91 THR A C 1
ATOM 661 O O . THR A 1 91 ? 18.611 -2.543 -20.359 1.00 85.75 91 THR A O 1
ATOM 664 N N . LEU A 1 92 ? 18.397 -1.351 -18.485 1.00 79.75 92 LEU A N 1
ATOM 665 C CA . LEU A 1 92 ? 19.652 -0.607 -18.680 1.00 79.75 92 LEU A CA 1
ATOM 666 C C . LEU A 1 92 ? 20.905 -1.485 -18.535 1.00 79.75 92 LEU A C 1
ATOM 668 O O . LEU A 1 92 ? 21.923 -1.191 -19.164 1.00 79.75 92 LEU A O 1
ATOM 672 N N . LEU A 1 93 ? 20.855 -2.518 -17.689 1.00 72.19 93 LEU A N 1
ATOM 673 C CA . LEU A 1 93 ? 21.933 -3.501 -17.556 1.00 72.19 93 LEU A CA 1
ATOM 674 C C . LEU A 1 93 ? 21.989 -4.431 -18.769 1.00 72.19 93 LEU A C 1
ATOM 676 O O . LEU A 1 93 ? 23.079 -4.673 -19.277 1.00 72.19 93 LEU A O 1
ATOM 680 N N . ASP A 1 94 ? 20.832 -4.884 -19.253 1.00 79.00 94 ASP A N 1
ATOM 681 C CA . ASP A 1 94 ? 20.721 -5.769 -20.418 1.00 79.00 94 ASP A CA 1
ATOM 682 C C . ASP A 1 94 ? 21.247 -5.104 -21.702 1.00 79.00 94 ASP A C 1
ATOM 684 O O . ASP A 1 94 ? 21.972 -5.713 -22.474 1.00 79.00 94 ASP A O 1
ATOM 688 N N . VAL A 1 95 ? 21.001 -3.802 -21.886 1.00 67.75 95 VAL A N 1
ATOM 689 C CA . VAL A 1 95 ? 21.5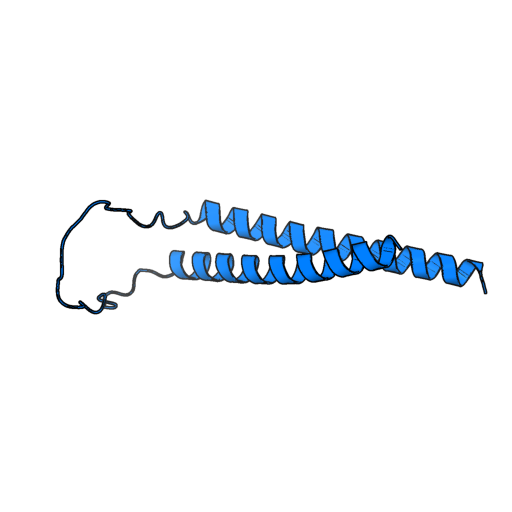32 -3.031 -23.031 1.00 67.75 95 VAL A CA 1
ATOM 690 C C . VAL A 1 95 ? 23.059 -2.836 -22.979 1.00 67.75 95 VAL A C 1
ATOM 692 O O . VAL A 1 95 ? 23.674 -2.508 -23.993 1.00 67.75 95 VAL A O 1
ATOM 695 N N . LYS A 1 96 ? 23.688 -2.981 -21.806 1.00 57.66 96 LYS A N 1
ATOM 696 C CA . LYS A 1 96 ? 25.142 -2.820 -21.634 1.00 57.66 96 LYS A CA 1
ATOM 697 C C . LYS A 1 96 ? 25.941 -4.124 -21.738 1.00 57.66 96 LYS A C 1
ATOM 699 O O . LYS A 1 96 ? 27.164 -4.018 -21.848 1.00 57.66 96 LYS A O 1
ATOM 704 N N . ALA A 1 97 ? 25.297 -5.283 -21.612 1.00 51.88 97 ALA A N 1
ATOM 705 C CA . ALA A 1 97 ? 25.927 -6.599 -21.744 1.00 51.88 97 ALA A CA 1
ATOM 706 C C . ALA A 1 97 ? 26.192 -6.941 -23.219 1.00 51.88 97 ALA A C 1
ATOM 708 O O . ALA A 1 97 ? 27.218 -7.612 -23.470 1.00 51.88 97 ALA A O 1
#

Radius of gyration: 22.17 Å; chains: 1; bounding box: 45×31×65 Å

Sequence (97 aa):
MAITSALNIGVQGIQSGMNRLQGHASDIARLNTEPRPGTEPVEVPPQAAQAGAQTPVRPSLEQSMVGQIEAKHLVQSNARTIEVASDTMGTLLDVKA

Secondary structure (DSSP, 8-state):
-HHHHHHHHHHHHHHHHHHHHHHHHHHHHHHHS---TT-----PPP----S------PPPHHHHHHHHHHHHHHHHHHHHHHHHHHHHHHHHHHTT-